Protein AF-A0A7S3MZL7-F1 (afdb_monomer_lite)

Sequence (105 aa):
KIQEMDCTTTEAAMQTFLNYEADSVNWSPTHNHNFDQRADPTAIGYKTWTQPRPNVLGADYKLEMIFPGLNPEQVFDVVSNLEERLKWESRWNNSRIIDKTEEYQ

pLDDT: mean 78.53, std 16.13, range [32.25, 95.0]

Secondary structure (DSSP, 8-state):
------TTHHHHHHHHHHHHHHTGGGPEEEEEESSSS-SSTTS-EEEEEEEEPTTSSSEEEEEEEE-TT--HHHHHHHHH-HHHHHTT-GGGTT-------TT--

Structure (mmCIF, N/CA/C/O backbone):
data_AF-A0A7S3MZL7-F1
#
_entry.id   AF-A0A7S3MZL7-F1
#
loop_
_atom_site.group_PDB
_atom_site.id
_atom_site.type_symbol
_atom_site.label_atom_id
_atom_site.label_alt_id
_atom_site.label_comp_id
_atom_site.label_asym_id
_atom_site.label_entity_id
_atom_site.label_seq_id
_atom_site.pdbx_PDB_ins_code
_atom_site.Cartn_x
_atom_site.Cartn_y
_atom_site.Cartn_z
_atom_site.occupancy
_atom_site.B_iso_or_equiv
_atom_site.auth_seq_id
_atom_site.auth_comp_id
_atom_site.auth_asym_id
_atom_site.auth_atom_id
_atom_site.pdbx_PDB_model_num
ATOM 1 N N . LYS A 1 1 ? 15.422 0.217 30.512 1.00 35.62 1 LYS A N 1
ATOM 2 C CA . LYS A 1 1 ? 15.595 1.524 29.837 1.00 35.62 1 LYS A CA 1
ATOM 3 C C . LYS A 1 1 ? 14.678 1.512 28.632 1.00 35.62 1 LYS A C 1
ATOM 5 O O . LYS A 1 1 ? 14.891 0.674 27.769 1.00 35.62 1 LYS A O 1
ATOM 10 N N . ILE A 1 2 ? 13.624 2.324 28.642 1.00 34.03 2 ILE A N 1
ATOM 11 C CA . ILE A 1 2 ? 12.822 2.556 27.439 1.00 34.03 2 ILE A CA 1
ATOM 12 C C . ILE A 1 2 ? 13.664 3.497 26.578 1.00 34.03 2 ILE A C 1
ATOM 14 O O . ILE A 1 2 ? 14.204 4.474 27.092 1.00 34.03 2 ILE A O 1
ATOM 18 N N . GLN A 1 3 ? 13.904 3.107 25.333 1.00 32.25 3 GLN A N 1
ATOM 19 C CA . GLN A 1 3 ? 14.615 3.931 24.367 1.00 32.25 3 GLN A CA 1
ATOM 20 C C . GLN A 1 3 ? 13.574 4.904 23.811 1.00 32.25 3 GLN A C 1
ATOM 22 O O . GLN A 1 3 ? 12.650 4.481 23.122 1.00 32.25 3 GLN A O 1
ATOM 27 N N . GLU A 1 4 ? 13.662 6.168 24.212 1.00 37.00 4 GLU A N 1
ATOM 28 C CA . GLU A 1 4 ? 12.829 7.235 23.661 1.00 37.00 4 GLU A CA 1
ATOM 29 C C . GLU A 1 4 ? 13.252 7.458 22.206 1.00 37.00 4 GLU A C 1
ATOM 31 O O . GLU A 1 4 ? 14.441 7.603 21.907 1.00 37.00 4 GLU A O 1
ATOM 36 N N . MET A 1 5 ? 12.285 7.374 21.294 1.00 37.44 5 MET A N 1
ATOM 37 C CA . MET A 1 5 ? 12.497 7.573 19.867 1.00 37.44 5 MET A CA 1
ATOM 38 C C . MET A 1 5 ? 12.147 9.028 19.554 1.00 37.44 5 MET A C 1
ATOM 40 O O . MET A 1 5 ? 11.011 9.447 19.747 1.00 37.44 5 MET A O 1
ATOM 44 N N . ASP A 1 6 ? 13.161 9.786 19.149 1.00 39.84 6 ASP A N 1
ATOM 45 C CA . ASP A 1 6 ? 13.117 11.233 18.946 1.00 39.84 6 ASP A CA 1
ATOM 46 C C . ASP A 1 6 ? 12.234 11.619 17.736 1.00 39.84 6 ASP A C 1
ATOM 48 O O . ASP A 1 6 ? 12.222 10.936 16.704 1.00 39.84 6 ASP A O 1
ATOM 52 N N . CYS A 1 7 ? 11.487 12.718 17.849 1.00 39.88 7 CYS A N 1
ATOM 53 C CA . CYS A 1 7 ? 10.450 13.142 16.894 1.00 39.88 7 CYS A CA 1
ATOM 54 C C . CYS A 1 7 ? 11.004 13.804 15.613 1.00 39.88 7 CYS A C 1
ATOM 56 O O . CYS A 1 7 ? 10.242 14.283 14.780 1.00 39.88 7 CYS A O 1
ATOM 58 N N . THR A 1 8 ? 12.321 13.763 15.384 1.00 41.38 8 THR A N 1
ATOM 59 C CA . THR A 1 8 ? 12.992 14.183 14.130 1.00 41.38 8 THR A CA 1
ATOM 60 C C . THR A 1 8 ? 12.704 13.259 12.932 1.00 41.38 8 THR A C 1
ATOM 62 O O . THR A 1 8 ? 13.268 13.409 11.848 1.00 41.38 8 THR A O 1
ATOM 65 N N . THR A 1 9 ? 11.822 12.277 13.114 1.00 56.16 9 THR A N 1
ATOM 66 C CA . THR A 1 9 ? 11.629 11.124 12.234 1.00 56.16 9 THR A CA 1
ATOM 67 C C . THR A 1 9 ? 10.535 11.309 11.183 1.00 56.16 9 THR A C 1
ATOM 69 O O . THR A 1 9 ? 10.624 10.662 10.145 1.00 56.16 9 THR A O 1
ATOM 72 N N . THR A 1 10 ? 9.553 12.200 11.366 1.00 63.16 10 THR A N 1
ATOM 73 C CA . THR A 1 10 ? 8.438 12.353 10.406 1.00 63.16 10 THR A CA 1
ATOM 74 C C . THR A 1 10 ? 8.874 13.016 9.099 1.00 63.16 10 THR A C 1
ATOM 76 O O . THR A 1 10 ? 8.616 12.478 8.025 1.00 63.16 10 THR A O 1
ATOM 79 N N . GLU A 1 11 ? 9.595 14.140 9.163 1.00 67.25 11 GLU A N 1
ATOM 80 C CA . GLU A 1 11 ? 10.123 14.816 7.967 1.00 67.25 11 GLU A CA 1
ATOM 81 C C . GLU A 1 11 ? 11.186 13.968 7.265 1.00 67.25 11 GLU A C 1
ATOM 83 O O . GLU A 1 11 ? 11.174 13.838 6.043 1.00 67.25 11 GLU A O 1
ATOM 88 N N . ALA A 1 12 ? 12.068 13.321 8.034 1.00 67.50 12 ALA A N 1
ATOM 89 C CA . ALA A 1 12 ? 13.068 12.408 7.493 1.00 67.50 12 ALA A CA 1
ATOM 90 C C . ALA A 1 12 ? 12.424 11.177 6.828 1.00 67.50 12 ALA A C 1
ATOM 92 O O . ALA A 1 12 ? 12.872 10.753 5.761 1.00 67.50 12 ALA A O 1
ATOM 93 N N . ALA A 1 13 ? 11.354 10.620 7.408 1.00 68.94 13 ALA A N 1
ATOM 94 C CA . ALA A 1 13 ? 10.589 9.527 6.810 1.00 68.94 13 ALA A CA 1
ATOM 95 C C . ALA A 1 13 ? 9.850 9.980 5.546 1.00 68.94 13 ALA A C 1
ATOM 97 O O . ALA A 1 13 ? 9.871 9.266 4.545 1.00 68.94 13 ALA A O 1
ATOM 98 N N . MET A 1 14 ? 9.261 11.179 5.557 1.00 74.50 14 MET A N 1
ATOM 99 C CA . MET A 1 14 ? 8.596 11.753 4.388 1.00 74.50 14 MET A CA 1
ATOM 100 C C . MET A 1 14 ? 9.593 12.018 3.257 1.00 74.50 14 MET A C 1
ATOM 102 O O . MET A 1 14 ? 9.356 11.612 2.123 1.00 74.50 14 MET A O 1
ATOM 106 N N . GLN A 1 15 ? 10.752 12.606 3.555 1.00 73.56 15 GLN A N 1
ATOM 107 C CA . GLN A 1 15 ? 11.808 12.818 2.567 1.00 73.56 15 GLN A CA 1
ATOM 108 C C . GLN A 1 15 ? 12.362 11.491 2.034 1.00 73.56 15 GLN A C 1
ATOM 110 O O . GLN A 1 15 ? 12.612 11.361 0.837 1.00 73.56 15 GLN A O 1
ATOM 115 N N . THR A 1 16 ? 12.514 10.487 2.902 1.00 72.38 16 THR A N 1
ATOM 116 C CA . THR A 1 16 ? 12.901 9.131 2.493 1.00 72.38 16 THR A CA 1
ATOM 117 C C . THR A 1 16 ? 11.878 8.557 1.516 1.00 72.38 16 THR A C 1
ATOM 119 O O . THR A 1 16 ? 12.262 8.083 0.451 1.00 72.38 16 THR A O 1
ATOM 122 N N . PHE A 1 17 ? 10.583 8.658 1.826 1.00 74.38 17 PHE A N 1
ATOM 123 C CA . PHE A 1 17 ? 9.504 8.216 0.943 1.00 74.38 17 PHE A CA 1
ATOM 124 C C . PHE A 1 17 ? 9.526 8.933 -0.418 1.00 74.38 17 PHE A C 1
ATOM 126 O O . PHE A 1 17 ? 9.451 8.277 -1.455 1.00 74.38 17 PHE A O 1
ATOM 133 N N . LEU A 1 18 ? 9.701 10.259 -0.436 1.00 77.69 18 LEU A N 1
ATOM 134 C CA . LEU A 1 18 ? 9.787 11.036 -1.679 1.00 77.69 18 LEU A CA 1
ATOM 135 C C . LEU A 1 18 ? 10.976 10.612 -2.552 1.00 77.69 18 LEU A C 1
ATOM 137 O O . LEU A 1 18 ? 10.849 10.533 -3.774 1.00 77.69 18 LEU A O 1
ATOM 141 N N . ASN A 1 19 ? 12.115 10.292 -1.935 1.00 74.56 19 ASN A N 1
ATOM 142 C CA . ASN A 1 19 ? 13.283 9.796 -2.659 1.00 74.56 19 ASN A CA 1
ATOM 143 C C . ASN A 1 19 ? 13.022 8.404 -3.272 1.00 74.56 19 ASN A C 1
ATOM 145 O O . ASN A 1 19 ? 13.431 8.158 -4.405 1.00 74.56 19 ASN A O 1
ATOM 149 N N . TYR A 1 20 ? 12.286 7.522 -2.579 1.00 73.44 20 TYR A N 1
ATOM 150 C CA . TYR A 1 20 ? 11.907 6.202 -3.110 1.00 73.44 20 TYR A CA 1
ATOM 151 C C . TYR A 1 20 ? 11.030 6.280 -4.366 1.00 73.44 20 TYR A C 1
ATOM 153 O O . TYR A 1 20 ? 11.188 5.454 -5.267 1.00 73.44 20 TYR A O 1
ATOM 161 N N . GLU A 1 21 ? 10.119 7.256 -4.441 1.00 69.44 21 GLU A N 1
ATOM 162 C CA . GLU A 1 21 ? 9.299 7.480 -5.640 1.00 69.44 21 GLU A CA 1
ATOM 163 C C . GLU A 1 21 ? 10.131 8.037 -6.809 1.00 69.44 21 GLU A C 1
ATOM 165 O O . GLU A 1 21 ? 9.923 7.646 -7.960 1.00 69.44 21 GLU A O 1
ATOM 170 N N . ALA A 1 22 ? 11.111 8.904 -6.531 1.00 62.41 22 ALA A N 1
ATOM 171 C CA . ALA A 1 22 ? 11.997 9.462 -7.554 1.00 62.41 22 ALA A CA 1
ATOM 172 C C . ALA A 1 22 ? 12.935 8.405 -8.179 1.00 62.41 22 ALA A C 1
ATOM 174 O O . ALA A 1 22 ? 13.179 8.436 -9.388 1.00 62.41 22 ALA A O 1
ATOM 175 N N . ASP A 1 23 ? 13.385 7.418 -7.398 1.00 63.75 23 ASP A N 1
ATOM 176 C CA . ASP A 1 23 ? 14.311 6.346 -7.809 1.00 63.75 23 ASP A CA 1
ATOM 177 C C . ASP A 1 23 ? 13.650 5.199 -8.613 1.00 63.75 23 ASP A C 1
ATOM 179 O O . ASP A 1 23 ? 14.121 4.056 -8.621 1.00 63.75 23 ASP A O 1
ATOM 183 N N . SER A 1 24 ? 12.579 5.500 -9.359 1.00 62.00 24 SER A N 1
ATOM 184 C CA . SER A 1 24 ? 11.785 4.560 -10.179 1.00 62.00 24 SER A CA 1
ATOM 185 C C . SER A 1 24 ? 12.594 3.613 -11.093 1.00 62.00 24 SER A C 1
ATOM 187 O O . SER A 1 24 ? 12.100 2.553 -11.476 1.00 62.00 24 SER A O 1
ATOM 189 N N . VAL A 1 25 ? 13.848 3.950 -11.412 1.00 64.38 25 VAL A N 1
ATOM 190 C CA . VAL A 1 25 ? 14.742 3.207 -12.317 1.00 64.38 25 VAL A CA 1
ATOM 191 C C . VAL A 1 25 ? 15.200 1.854 -11.746 1.00 64.38 25 VAL A C 1
ATOM 193 O O . VAL A 1 25 ? 15.503 0.944 -12.515 1.00 64.38 25 VAL A O 1
ATOM 196 N N . ASN A 1 26 ? 15.223 1.680 -10.420 1.00 75.88 26 ASN A N 1
ATOM 197 C CA . ASN A 1 26 ? 15.753 0.464 -9.779 1.00 75.88 26 ASN A CA 1
ATOM 198 C C . ASN A 1 26 ? 14.679 -0.565 -9.382 1.00 75.88 26 ASN A C 1
ATOM 200 O O . ASN A 1 26 ? 15.000 -1.629 -8.842 1.00 75.88 26 ASN A O 1
ATOM 204 N N . TRP A 1 27 ? 13.408 -0.276 -9.653 1.00 87.38 27 TRP A N 1
ATOM 205 C CA . TRP A 1 27 ? 12.294 -1.135 -9.274 1.00 87.38 27 TRP A CA 1
ATOM 206 C C . TRP A 1 27 ? 12.018 -2.201 -10.334 1.00 87.38 27 TRP A C 1
ATOM 208 O O . TRP A 1 27 ? 11.634 -1.903 -11.464 1.00 87.38 27 TRP A O 1
ATOM 218 N N . SER A 1 28 ? 12.146 -3.473 -9.955 1.00 90.25 28 SER A N 1
ATOM 219 C CA . SER A 1 28 ? 11.793 -4.598 -10.828 1.00 90.25 28 SER A CA 1
ATOM 220 C C . SER A 1 28 ? 10.354 -5.051 -10.562 1.00 90.25 28 SER A C 1
ATOM 222 O O . SER A 1 28 ? 10.046 -5.389 -9.415 1.00 90.25 28 SER A O 1
ATOM 224 N N . PRO A 1 29 ? 9.457 -5.080 -11.569 1.00 90.88 29 PRO A N 1
ATOM 225 C CA . PRO A 1 29 ? 8.097 -5.573 -11.380 1.00 90.88 29 PRO A CA 1
ATOM 226 C C . PRO A 1 29 ? 8.119 -7.070 -11.061 1.00 90.88 29 PRO A C 1
ATOM 228 O O . PRO A 1 29 ? 8.850 -7.838 -11.682 1.00 90.88 29 PRO A O 1
ATOM 231 N N . THR A 1 30 ? 7.300 -7.485 -10.098 1.00 94.06 30 THR A N 1
ATOM 232 C CA . THR A 1 30 ? 7.214 -8.882 -9.646 1.00 94.06 30 THR A CA 1
ATOM 233 C C . THR A 1 30 ? 5.857 -9.506 -9.929 1.00 94.06 30 THR A C 1
ATOM 235 O O . THR A 1 30 ? 5.802 -10.640 -10.394 1.00 94.06 30 THR A O 1
ATOM 238 N N . HIS A 1 31 ? 4.765 -8.775 -9.705 1.00 94.69 31 HIS A N 1
ATOM 239 C CA . HIS A 1 31 ? 3.411 -9.235 -10.010 1.00 94.69 31 HIS A CA 1
ATOM 240 C C . HIS A 1 31 ? 2.586 -8.096 -10.593 1.00 94.69 31 HIS A C 1
ATOM 242 O O . HIS A 1 31 ? 2.785 -6.930 -10.254 1.00 94.69 31 HIS A O 1
ATOM 248 N N . ASN A 1 32 ? 1.645 -8.448 -11.466 1.00 94.25 32 ASN A N 1
ATOM 249 C CA . ASN A 1 32 ? 0.722 -7.517 -12.094 1.00 94.25 32 ASN A CA 1
ATOM 250 C C . ASN A 1 32 ? -0.607 -8.224 -12.338 1.00 94.25 32 ASN A C 1
ATOM 252 O O . ASN A 1 32 ? -0.666 -9.205 -13.080 1.00 94.25 32 ASN A O 1
ATOM 256 N N . HIS A 1 33 ? -1.659 -7.743 -11.690 1.00 94.12 33 HIS A N 1
ATOM 257 C CA . HIS A 1 33 ? -2.992 -8.311 -11.783 1.00 94.12 33 HIS A CA 1
ATOM 258 C C . HIS A 1 33 ? -4.004 -7.182 -11.938 1.00 94.12 33 HIS A C 1
ATOM 260 O O . HIS A 1 33 ? -4.129 -6.349 -11.046 1.00 94.12 33 HIS A O 1
ATOM 266 N N . ASN A 1 34 ? -4.724 -7.145 -13.063 1.00 91.56 34 ASN A N 1
ATOM 267 C CA . ASN A 1 34 ? -5.738 -6.123 -13.358 1.00 91.56 34 ASN A CA 1
ATOM 268 C C . ASN A 1 34 ? -5.252 -4.666 -13.182 1.00 91.56 34 ASN A C 1
ATOM 270 O O . ASN A 1 34 ? -6.068 -3.783 -12.923 1.00 91.56 34 ASN A O 1
ATOM 274 N N . PHE A 1 35 ? -3.942 -4.404 -13.285 1.00 92.00 35 PHE A N 1
ATOM 275 C CA . PHE A 1 35 ? -3.366 -3.072 -13.074 1.00 92.00 35 PHE A CA 1
ATOM 276 C C . PHE A 1 35 ? -3.066 -2.376 -14.404 1.00 92.00 35 PHE A C 1
ATOM 278 O O . PHE A 1 35 ? -3.705 -1.376 -14.716 1.00 92.00 35 PHE A O 1
ATOM 285 N N . ASP A 1 36 ? -2.177 -2.943 -15.230 1.00 89.88 36 ASP A N 1
ATOM 286 C CA . ASP A 1 36 ? -1.858 -2.361 -16.549 1.00 89.88 36 ASP A CA 1
ATOM 287 C C . ASP A 1 36 ? -2.965 -2.633 -17.587 1.00 89.88 36 ASP A C 1
ATOM 289 O O . ASP A 1 36 ? -3.241 -1.804 -18.451 1.00 89.88 36 ASP A O 1
ATOM 293 N N . GLN A 1 37 ? -3.602 -3.806 -17.510 1.00 87.12 37 GLN A N 1
ATOM 294 C CA . GLN A 1 37 ? -4.700 -4.222 -18.387 1.00 87.12 37 GLN A CA 1
ATOM 295 C C . GLN A 1 37 ? -5.863 -4.691 -17.520 1.00 87.12 37 GLN A C 1
ATOM 297 O O . GLN A 1 37 ? -5.811 -5.763 -16.916 1.00 87.12 37 GLN A O 1
ATOM 302 N N . ARG A 1 38 ? -6.902 -3.862 -17.412 1.00 83.19 38 ARG A N 1
ATOM 303 C CA . ARG A 1 38 ? -8.066 -4.169 -16.578 1.00 83.19 38 ARG A CA 1
ATOM 304 C C . ARG A 1 38 ? -9.045 -5.058 -17.333 1.00 83.19 38 ARG A C 1
ATOM 306 O O . ARG A 1 38 ? -9.397 -4.747 -18.467 1.00 83.19 38 ARG A O 1
ATOM 313 N N . ALA A 1 39 ? -9.513 -6.117 -16.674 1.00 82.12 39 ALA A N 1
ATOM 314 C CA . ALA A 1 39 ? -10.617 -6.930 -17.177 1.00 82.12 39 ALA A CA 1
ATOM 315 C C . ALA A 1 39 ? -11.914 -6.104 -17.294 1.00 82.12 39 ALA A C 1
ATOM 317 O O . ALA A 1 39 ? -12.619 -6.209 -18.295 1.00 82.12 39 ALA A O 1
ATOM 318 N N . ASP A 1 40 ? -12.188 -5.238 -16.310 1.00 87.88 40 ASP A N 1
ATOM 319 C CA . ASP A 1 40 ? -13.308 -4.294 -16.310 1.00 87.88 40 ASP A CA 1
ATOM 320 C C . ASP A 1 40 ? -13.060 -3.109 -15.335 1.00 87.88 40 ASP A C 1
ATOM 322 O O . ASP A 1 40 ? -12.149 -3.171 -14.500 1.00 87.88 40 ASP A O 1
ATOM 326 N N . PRO A 1 41 ? -13.837 -2.005 -15.411 1.00 85.12 41 PRO A N 1
ATOM 327 C CA . PRO A 1 41 ? -13.623 -0.811 -14.584 1.00 85.12 41 PRO A CA 1
ATOM 328 C C . PRO A 1 41 ? -13.823 -0.997 -13.070 1.00 85.12 41 PRO A C 1
ATOM 330 O O . PRO A 1 41 ? -13.367 -0.158 -12.286 1.00 85.12 41 PRO A O 1
ATOM 333 N N . THR A 1 42 ? -14.505 -2.062 -12.656 1.00 88.12 42 THR A N 1
ATOM 334 C CA . THR A 1 42 ? -14.830 -2.378 -11.258 1.00 88.12 42 THR A CA 1
ATOM 335 C C . THR A 1 42 ? -13.885 -3.405 -10.639 1.00 88.12 42 THR A C 1
ATOM 337 O O . THR A 1 42 ? -13.947 -3.638 -9.434 1.00 88.12 42 THR A O 1
ATOM 340 N N . ALA A 1 43 ? -12.966 -3.977 -11.423 1.00 89.06 43 ALA A N 1
ATOM 341 C CA . ALA A 1 43 ? -11.961 -4.904 -10.924 1.00 89.06 43 ALA A CA 1
ATOM 342 C C . ALA A 1 43 ? -10.889 -4.192 -10.080 1.00 89.06 43 ALA A C 1
ATOM 344 O O . ALA A 1 43 ? -10.329 -3.167 -10.492 1.00 89.06 43 ALA A O 1
ATOM 345 N N . ILE A 1 44 ? -10.564 -4.774 -8.920 1.00 89.75 44 ILE A N 1
ATOM 346 C CA . ILE A 1 44 ? -9.389 -4.391 -8.128 1.00 89.75 44 ILE A CA 1
ATOM 347 C C . ILE A 1 44 ? -8.140 -4.739 -8.936 1.00 89.75 44 ILE A C 1
ATOM 349 O O . ILE A 1 44 ? -7.989 -5.872 -9.399 1.00 89.75 44 ILE A O 1
ATOM 353 N N . GLY A 1 45 ? -7.256 -3.758 -9.087 1.00 93.19 45 GLY A N 1
ATOM 354 C CA . GLY A 1 45 ? -5.958 -3.918 -9.731 1.00 93.19 45 GLY A CA 1
ATOM 355 C C . GLY A 1 45 ? -4.835 -3.803 -8.716 1.00 93.19 45 GLY A C 1
ATOM 356 O O . GLY A 1 45 ? -4.923 -2.982 -7.806 1.00 93.19 45 GLY A O 1
ATOM 357 N N . TYR A 1 46 ? -3.771 -4.584 -8.872 1.00 94.31 46 TYR A N 1
ATOM 358 C CA . TYR A 1 46 ? -2.542 -4.381 -8.119 1.00 94.31 46 TYR A CA 1
ATOM 359 C C . TYR A 1 46 ? -1.298 -4.709 -8.937 1.00 94.31 46 TYR A C 1
ATOM 361 O O . TYR A 1 46 ? -1.294 -5.589 -9.805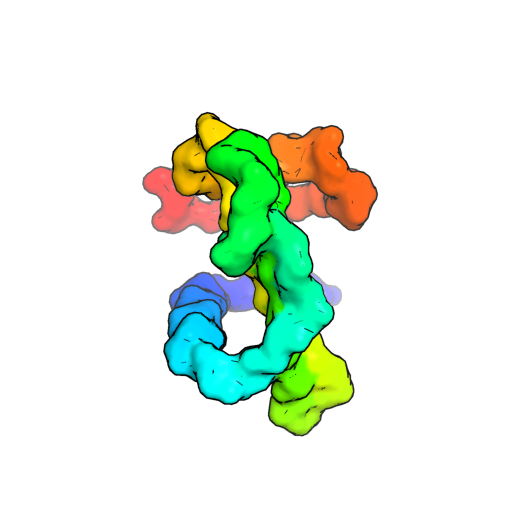 1.00 94.31 46 TYR A O 1
ATOM 369 N N . LYS A 1 47 ? -0.211 -4.018 -8.613 1.00 95.00 47 LYS A N 1
ATOM 370 C CA . LYS A 1 47 ? 1.113 -4.275 -9.162 1.00 95.00 47 LYS A CA 1
ATOM 371 C C . LYS A 1 47 ? 2.139 -4.154 -8.049 1.00 95.00 47 LYS A C 1
ATOM 373 O O . LYS A 1 47 ? 2.014 -3.302 -7.172 1.00 95.00 47 LYS A O 1
ATOM 378 N N . THR A 1 48 ? 3.107 -5.061 -8.038 1.00 94.81 48 THR A N 1
ATOM 379 C CA . THR A 1 48 ? 4.164 -5.092 -7.025 1.00 94.81 48 THR A CA 1
ATOM 380 C C . THR A 1 48 ? 5.529 -4.995 -7.668 1.00 94.81 48 THR A C 1
ATOM 382 O O . THR A 1 48 ? 5.761 -5.549 -8.745 1.00 94.81 48 THR A O 1
ATOM 385 N N . TRP A 1 49 ? 6.462 -4.364 -6.966 1.00 93.19 49 TRP A N 1
ATOM 386 C CA . TRP A 1 49 ? 7.855 -4.249 -7.370 1.00 93.19 49 TRP A CA 1
ATOM 387 C C . TRP A 1 49 ? 8.775 -4.557 -6.202 1.00 93.19 49 TRP A C 1
ATOM 389 O O . TRP A 1 49 ? 8.393 -4.430 -5.038 1.00 93.19 49 TRP A O 1
ATOM 399 N N . THR A 1 50 ? 9.996 -4.949 -6.536 1.00 92.38 50 THR A N 1
ATOM 400 C CA . THR A 1 50 ? 11.066 -5.181 -5.570 1.00 92.38 50 THR A CA 1
ATOM 401 C C . THR A 1 50 ? 12.327 -4.459 -5.991 1.00 92.38 50 THR A C 1
ATOM 403 O O . THR A 1 50 ? 12.659 -4.442 -7.180 1.00 92.38 50 THR A O 1
ATOM 406 N N . GLN A 1 51 ? 13.061 -3.950 -5.009 1.00 88.56 51 GLN A N 1
ATOM 407 C CA . GLN A 1 51 ? 14.393 -3.389 -5.187 1.00 88.56 51 GLN A CA 1
ATOM 408 C C . GLN A 1 51 ? 15.329 -3.981 -4.122 1.00 88.56 51 GLN A C 1
ATOM 410 O O . GLN A 1 51 ? 14.985 -3.969 -2.941 1.00 88.56 51 GLN A O 1
ATOM 415 N N . PRO A 1 52 ? 16.503 -4.523 -4.485 1.00 85.69 52 PRO A N 1
ATOM 416 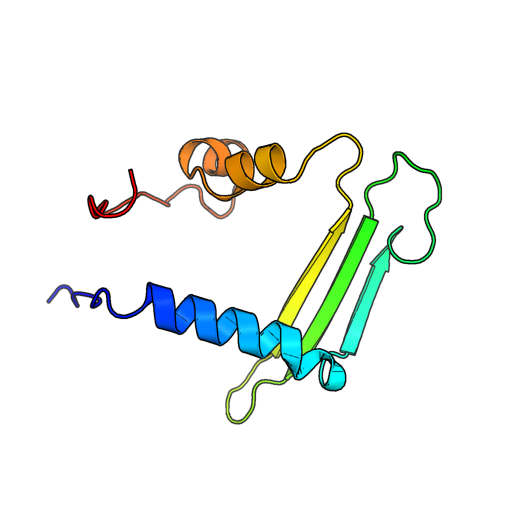C CA . PRO A 1 52 ? 17.472 -4.978 -3.493 1.00 85.69 52 PRO A CA 1
ATOM 417 C C . PRO A 1 52 ? 18.023 -3.790 -2.694 1.00 85.69 52 PRO A C 1
ATOM 419 O O . PRO A 1 52 ? 18.339 -2.745 -3.265 1.00 85.69 52 PRO A O 1
ATOM 422 N N . ARG A 1 53 ? 18.187 -3.957 -1.377 1.00 81.19 53 ARG A N 1
ATOM 423 C CA . ARG A 1 53 ? 18.760 -2.903 -0.529 1.00 81.19 53 ARG A CA 1
ATOM 424 C C . ARG A 1 53 ? 20.280 -2.841 -0.677 1.00 81.19 53 ARG A C 1
ATOM 426 O O . ARG A 1 53 ? 20.941 -3.869 -0.505 1.00 81.19 53 ARG A O 1
ATOM 433 N N . PRO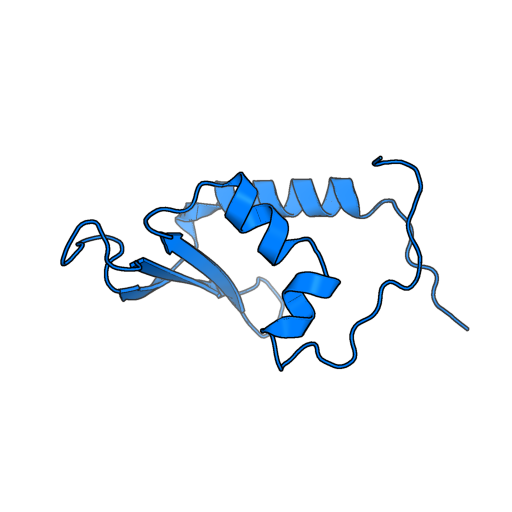 A 1 54 ? 20.873 -1.657 -0.920 1.00 78.69 54 PRO A N 1
ATOM 434 C CA . PRO A 1 54 ? 22.321 -1.514 -0.887 1.00 78.69 54 PRO A CA 1
ATOM 435 C C . PRO A 1 54 ? 22.848 -1.873 0.505 1.00 78.69 54 PRO A C 1
ATOM 437 O O . PRO A 1 54 ? 22.379 -1.344 1.510 1.00 78.69 54 PRO A O 1
ATOM 440 N N . ASN A 1 55 ? 23.853 -2.746 0.572 1.00 77.81 55 ASN A N 1
ATOM 441 C CA . ASN A 1 55 ? 24.597 -3.063 1.799 1.00 77.81 55 ASN A CA 1
ATOM 442 C C . ASN A 1 55 ? 23.793 -3.732 2.935 1.00 77.81 55 ASN A C 1
ATOM 444 O O . ASN A 1 55 ? 24.299 -3.833 4.052 1.00 77.81 55 ASN A O 1
ATOM 448 N N . VAL A 1 56 ? 22.575 -4.225 2.679 1.00 81.62 56 VAL A N 1
ATOM 449 C CA . VAL A 1 56 ? 21.756 -4.943 3.671 1.00 81.62 56 VAL A CA 1
ATOM 450 C C . VAL A 1 56 ? 21.138 -6.180 3.029 1.00 81.62 56 VAL A C 1
ATOM 452 O O . VAL A 1 56 ? 20.639 -6.121 1.910 1.00 81.62 56 VAL A O 1
ATOM 455 N N . LEU A 1 57 ? 21.120 -7.307 3.747 1.00 82.44 57 LEU A N 1
ATOM 456 C CA . LEU A 1 57 ? 20.387 -8.488 3.293 1.00 82.44 57 LEU A CA 1
ATOM 457 C C . LEU A 1 57 ? 18.879 -8.166 3.224 1.00 82.44 57 LEU A C 1
ATOM 459 O O . LEU A 1 57 ? 18.263 -7.757 4.214 1.00 82.44 57 LEU A O 1
ATOM 463 N N . GLY A 1 58 ? 18.279 -8.341 2.049 1.00 87.19 58 GLY A N 1
ATOM 464 C CA . GLY A 1 58 ? 16.846 -8.158 1.819 1.00 87.19 58 GLY A CA 1
ATOM 465 C C . GLY A 1 58 ? 16.529 -7.204 0.669 1.00 87.19 58 GLY A C 1
ATOM 466 O O . GLY A 1 58 ? 17.410 -6.771 -0.072 1.00 87.19 58 GLY A O 1
ATOM 467 N N . ALA A 1 59 ? 15.247 -6.892 0.530 1.00 86.94 59 ALA A N 1
ATOM 468 C CA . ALA A 1 59 ? 14.714 -6.040 -0.522 1.00 86.94 59 ALA A CA 1
ATOM 469 C C . ALA A 1 59 ? 13.632 -5.121 0.048 1.00 86.94 59 ALA A C 1
ATOM 471 O O . ALA A 1 59 ? 12.962 -5.487 1.018 1.00 86.94 59 ALA A O 1
ATOM 472 N N . ASP A 1 60 ? 13.472 -3.964 -0.578 1.00 86.50 60 ASP A N 1
ATOM 473 C CA . ASP A 1 60 ? 12.306 -3.111 -0.417 1.00 86.50 60 ASP A CA 1
ATOM 474 C C . ASP A 1 60 ? 11.216 -3.550 -1.392 1.00 86.50 60 ASP A C 1
ATOM 476 O O . ASP A 1 60 ? 11.489 -4.098 -2.466 1.00 86.50 60 ASP A O 1
ATOM 480 N N . TYR A 1 61 ? 9.968 -3.322 -0.993 1.00 88.25 61 TYR A N 1
ATOM 481 C CA . TYR A 1 61 ? 8.783 -3.729 -1.736 1.00 88.25 61 TYR A CA 1
ATOM 482 C C . TYR A 1 61 ? 7.895 -2.513 -1.967 1.00 88.25 61 TYR A C 1
ATOM 484 O O . TYR A 1 61 ? 7.616 -1.762 -1.033 1.00 88.25 61 TYR A O 1
ATOM 492 N N . LYS A 1 62 ? 7.406 -2.365 -3.197 1.00 89.31 62 LYS A N 1
ATOM 493 C CA . LYS A 1 62 ? 6.382 -1.387 -3.566 1.00 89.31 62 LYS A CA 1
ATOM 494 C C . LYS A 1 62 ? 5.124 -2.134 -3.982 1.00 89.31 62 LYS A C 1
ATOM 496 O O . LYS A 1 62 ? 5.207 -3.154 -4.668 1.00 89.31 62 LYS A O 1
ATOM 501 N N . LEU A 1 63 ? 3.970 -1.620 -3.575 1.00 90.44 63 LEU A N 1
ATOM 502 C CA . LEU A 1 63 ? 2.653 -2.095 -3.981 1.00 90.44 63 LEU A CA 1
ATOM 503 C C . LEU A 1 63 ? 1.836 -0.884 -4.424 1.00 90.44 63 LEU A C 1
ATOM 505 O O . LEU A 1 63 ? 1.646 0.047 -3.649 1.00 90.44 63 LEU A O 1
ATOM 509 N N . GLU A 1 64 ? 1.331 -0.926 -5.649 1.00 90.44 64 GLU A N 1
ATOM 510 C CA . GLU A 1 64 ? 0.351 0.031 -6.154 1.00 90.44 64 GLU A CA 1
ATOM 511 C C . GLU A 1 64 ? -0.965 -0.706 -6.368 1.00 90.44 64 GLU A C 1
ATOM 513 O O . GLU A 1 64 ? -0.984 -1.841 -6.855 1.00 90.44 64 GLU A O 1
ATOM 518 N N . MET A 1 65 ? -2.069 -0.071 -5.982 1.00 91.25 65 MET A N 1
ATOM 519 C CA . MET A 1 65 ? -3.399 -0.666 -6.043 1.00 91.25 65 MET A CA 1
ATOM 520 C C . MET A 1 65 ? -4.410 0.306 -6.633 1.00 91.25 65 MET A C 1
ATOM 522 O O . MET A 1 65 ? -4.346 1.512 -6.410 1.00 91.25 65 MET A O 1
ATOM 526 N N . ILE A 1 66 ? -5.383 -0.251 -7.344 1.00 89.06 66 ILE A N 1
ATOM 527 C CA . ILE A 1 66 ? -6.575 0.443 -7.814 1.00 89.06 66 ILE A CA 1
ATOM 528 C C . ILE A 1 66 ? -7.741 -0.065 -6.972 1.00 89.06 66 ILE A C 1
ATOM 530 O O . ILE A 1 66 ? -8.051 -1.257 -7.016 1.00 89.06 66 ILE A O 1
ATOM 534 N N . PHE A 1 67 ? -8.392 0.843 -6.242 1.00 88.81 67 PHE A N 1
ATOM 535 C CA . PHE A 1 67 ? -9.597 0.579 -5.455 1.00 88.81 67 PHE A CA 1
ATOM 536 C C . PHE A 1 67 ? -10.826 1.188 -6.149 1.00 88.81 67 PHE A C 1
ATOM 538 O O . PHE A 1 67 ? -11.068 2.390 -6.035 1.00 88.81 67 PHE A O 1
ATOM 545 N N . PRO A 1 68 ? -11.608 0.402 -6.906 1.00 89.19 68 PRO A N 1
ATOM 546 C CA . PRO A 1 68 ? -12.733 0.928 -7.669 1.00 89.19 68 PRO A CA 1
ATOM 547 C C . PRO A 1 68 ? -13.844 1.427 -6.746 1.00 89.19 68 PRO A C 1
ATOM 549 O O . PRO A 1 68 ? -14.232 0.741 -5.805 1.00 89.19 68 PRO A O 1
ATOM 552 N N . GLY A 1 69 ? -14.374 2.615 -7.037 1.00 88.00 69 GLY A N 1
ATOM 553 C CA . GLY A 1 69 ? -15.474 3.200 -6.268 1.00 88.00 69 GLY A CA 1
ATOM 554 C C . GLY A 1 69 ? -15.075 3.809 -4.921 1.00 88.00 69 GLY A C 1
ATOM 555 O O . GLY A 1 69 ? -15.956 4.312 -4.231 1.00 88.00 69 GLY A O 1
ATOM 556 N N . LEU A 1 70 ? -13.785 3.806 -4.567 1.00 86.94 70 LEU A N 1
ATOM 557 C CA . LEU A 1 70 ? -13.260 4.516 -3.402 1.00 86.94 70 LEU A CA 1
ATOM 558 C C . LEU A 1 70 ? -12.459 5.741 -3.843 1.00 86.94 70 LEU A C 1
ATOM 560 O O . LEU A 1 70 ? -11.713 5.689 -4.822 1.00 86.94 70 LEU A O 1
ATOM 564 N N . ASN A 1 71 ? -12.607 6.842 -3.112 1.00 89.31 71 ASN A N 1
ATOM 565 C CA . ASN A 1 71 ? -11.741 8.006 -3.268 1.00 89.31 71 ASN A CA 1
ATOM 566 C C . ASN A 1 71 ? -10.491 7.886 -2.358 1.00 89.31 71 ASN A C 1
ATOM 568 O O . ASN A 1 71 ? -10.469 7.050 -1.448 1.00 89.31 71 ASN A O 1
ATOM 572 N N . PRO A 1 72 ? -9.436 8.692 -2.588 1.00 84.62 72 PRO A N 1
ATOM 573 C CA . PRO A 1 72 ? -8.209 8.616 -1.794 1.00 84.62 72 PRO A CA 1
ATOM 574 C C . PRO A 1 72 ? -8.410 8.845 -0.290 1.00 84.62 72 PRO A C 1
ATOM 576 O O . PRO A 1 72 ? -7.740 8.191 0.504 1.00 84.62 72 PRO A O 1
ATOM 579 N N . GLU A 1 73 ? -9.338 9.720 0.106 1.00 87.88 73 GLU A N 1
ATOM 580 C CA . GLU A 1 73 ? -9.627 10.031 1.516 1.00 87.88 73 GLU A CA 1
ATOM 581 C C . GLU A 1 73 ? -10.195 8.811 2.250 1.00 87.88 73 GLU A C 1
ATOM 583 O O . GLU A 1 73 ? -9.699 8.431 3.304 1.00 87.88 73 GLU A O 1
ATOM 588 N N . GLN A 1 74 ? -11.152 8.108 1.640 1.00 87.38 74 GLN A N 1
ATOM 589 C CA . GLN A 1 74 ? -11.730 6.881 2.197 1.00 87.38 74 GLN A CA 1
ATOM 590 C C . GLN A 1 74 ? -10.680 5.781 2.382 1.00 87.38 74 GLN A C 1
ATOM 592 O O . GLN A 1 74 ? -10.712 5.043 3.367 1.00 87.38 74 GLN A O 1
ATOM 597 N N . VAL A 1 75 ? -9.747 5.653 1.433 1.00 86.69 75 VAL A N 1
ATOM 598 C CA . VAL A 1 75 ? -8.635 4.699 1.553 1.00 86.69 75 VAL A CA 1
ATOM 599 C C . VAL A 1 75 ? -7.693 5.132 2.674 1.00 86.69 75 VAL A C 1
ATOM 601 O O . VAL A 1 75 ? -7.288 4.301 3.488 1.00 86.69 75 VAL A O 1
ATOM 604 N N . PHE A 1 76 ? -7.362 6.421 2.740 1.00 84.81 76 PHE A N 1
ATOM 605 C CA . PHE A 1 76 ? -6.491 6.969 3.770 1.00 84.81 76 PHE A CA 1
ATOM 606 C C . PHE A 1 76 ? -7.058 6.749 5.175 1.00 84.81 76 PHE A C 1
ATOM 608 O O . PHE A 1 76 ? -6.329 6.273 6.044 1.00 84.81 76 PHE A O 1
ATOM 615 N N . ASP A 1 77 ? -8.348 6.999 5.392 1.00 83.81 77 ASP A N 1
ATOM 616 C CA . ASP A 1 77 ? -9.006 6.815 6.690 1.00 83.81 77 ASP A CA 1
ATOM 617 C C . ASP A 1 77 ? -8.907 5.366 7.181 1.00 83.81 77 ASP A C 1
ATOM 619 O O . ASP A 1 77 ? -8.515 5.110 8.320 1.00 83.81 77 ASP A O 1
ATOM 623 N N . VAL A 1 78 ? -9.184 4.394 6.305 1.00 84.75 78 VAL A N 1
ATOM 624 C CA . VAL A 1 78 ? -9.129 2.958 6.642 1.00 84.75 78 VAL A CA 1
ATOM 625 C C . VAL A 1 78 ? -7.698 2.487 6.931 1.00 84.75 78 VAL A C 1
ATOM 627 O O . VAL A 1 78 ? -7.490 1.543 7.700 1.00 84.75 78 VAL A O 1
ATOM 630 N N . VAL A 1 79 ? -6.698 3.112 6.304 1.00 83.06 79 VAL A N 1
ATOM 631 C CA . VAL A 1 79 ? -5.284 2.737 6.449 1.00 83.06 79 VAL A CA 1
ATOM 632 C C . VAL A 1 79 ? -4.627 3.416 7.653 1.00 83.06 79 VAL A C 1
ATOM 634 O O . VAL A 1 79 ? -3.813 2.768 8.315 1.00 83.06 79 VAL A O 1
ATOM 637 N N . SER A 1 80 ? -4.958 4.681 7.922 1.00 83.94 80 SER A N 1
ATOM 638 C CA . SER A 1 80 ? -4.335 5.526 8.951 1.00 83.94 80 SER A CA 1
ATOM 639 C C . SER A 1 80 ? -4.988 5.393 10.329 1.00 83.94 80 SER A C 1
ATOM 641 O O . SER A 1 80 ? -4.308 5.533 11.348 1.00 83.94 80 SER A O 1
ATOM 643 N N . ASN A 1 81 ? -6.283 5.068 10.391 1.00 86.50 81 ASN A N 1
ATOM 644 C CA . ASN A 1 81 ? -6.977 4.852 11.651 1.00 86.50 81 ASN A CA 1
ATOM 645 C C . ASN A 1 81 ? -6.686 3.444 12.193 1.00 86.50 81 ASN A C 1
ATOM 647 O O . ASN A 1 81 ? -7.166 2.441 11.659 1.00 86.50 81 ASN A O 1
ATOM 651 N N . LEU A 1 82 ? -5.925 3.364 13.291 1.00 84.75 82 LEU A N 1
ATOM 652 C CA . LEU A 1 82 ? -5.570 2.085 13.906 1.00 84.75 82 LEU A CA 1
ATOM 653 C C . LEU A 1 82 ? -6.805 1.271 14.323 1.00 84.75 82 LEU A C 1
ATOM 655 O O . LEU A 1 82 ? -6.814 0.061 14.125 1.00 84.75 82 LEU A O 1
ATOM 659 N N . GLU A 1 83 ? -7.843 1.897 14.876 1.00 85.38 83 GLU A N 1
ATOM 660 C CA . GLU A 1 83 ? -9.039 1.179 15.335 1.00 85.38 83 GLU A CA 1
ATOM 661 C C . GLU A 1 83 ? -9.785 0.525 14.170 1.00 85.38 83 GLU A C 1
ATOM 663 O O . GLU A 1 83 ? -10.177 -0.637 14.266 1.00 85.38 83 GLU A O 1
ATOM 668 N N . GLU A 1 84 ? -9.922 1.233 13.046 1.00 87.50 84 GLU A N 1
ATOM 669 C CA . GLU A 1 84 ? -10.493 0.663 11.821 1.00 87.50 84 GLU A CA 1
ATOM 670 C C . GLU A 1 84 ? -9.596 -0.432 11.243 1.00 87.50 84 GLU A C 1
ATOM 672 O O . GLU A 1 84 ? -10.085 -1.493 10.848 1.00 87.50 84 GLU A O 1
ATOM 677 N N . ARG A 1 85 ? -8.273 -0.227 11.256 1.00 87.50 85 ARG A N 1
ATOM 678 C CA . ARG A 1 85 ? -7.294 -1.201 10.765 1.00 87.50 85 ARG A CA 1
ATOM 679 C C . ARG A 1 85 ? -7.379 -2.531 11.514 1.00 87.50 85 ARG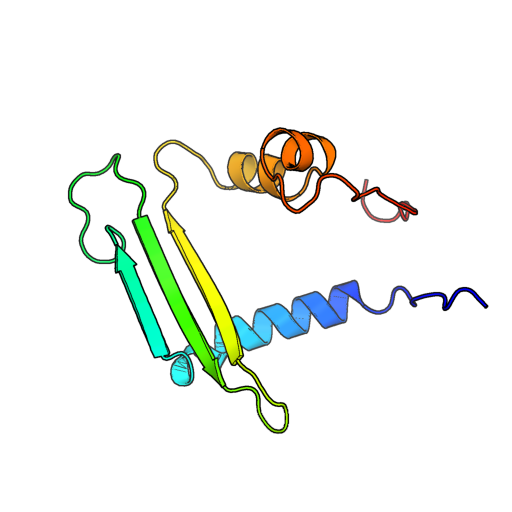 A C 1
ATOM 681 O O . ARG A 1 85 ? -7.366 -3.590 10.888 1.00 87.50 85 ARG A O 1
ATOM 688 N N . LEU A 1 86 ? -7.511 -2.482 12.840 1.00 88.38 86 LEU A N 1
ATOM 689 C CA . LEU A 1 86 ? -7.593 -3.665 13.703 1.00 88.38 86 LEU A CA 1
ATOM 690 C C . LEU A 1 86 ? -8.854 -4.512 13.470 1.00 88.38 86 LEU A C 1
ATOM 692 O O . LEU A 1 86 ? -8.859 -5.686 13.834 1.00 88.38 86 LEU A O 1
ATOM 696 N N . LYS A 1 87 ? -9.908 -3.970 12.842 1.00 88.75 87 LYS A N 1
ATOM 697 C CA . LYS A 1 87 ? -11.124 -4.742 12.523 1.00 88.75 87 LYS A CA 1
ATOM 698 C C . LYS A 1 87 ? -10.897 -5.785 11.429 1.00 88.75 87 LYS A C 1
ATOM 700 O O . LYS A 1 87 ? -11.619 -6.779 11.392 1.00 88.75 87 LYS A O 1
ATOM 705 N N . TRP A 1 88 ? -9.935 -5.562 10.533 1.00 87.00 88 TRP A N 1
ATOM 706 C CA . TRP A 1 88 ? -9.729 -6.410 9.354 1.00 87.00 88 TRP A CA 1
ATOM 707 C C . TRP A 1 88 ? -8.292 -6.926 9.183 1.00 87.00 88 TRP A C 1
ATOM 709 O O . TRP A 1 88 ? -8.088 -7.932 8.505 1.00 87.00 88 TRP A O 1
ATOM 719 N N . GLU A 1 89 ? -7.288 -6.295 9.798 1.00 89.94 89 GLU A N 1
ATOM 720 C CA . GLU A 1 89 ? -5.882 -6.701 9.692 1.00 89.94 89 GLU A CA 1
ATOM 721 C C . GLU A 1 89 ? -5.465 -7.622 10.850 1.00 89.94 89 GLU A C 1
ATOM 723 O O . GLU A 1 89 ? -4.958 -7.184 11.885 1.00 89.94 89 GLU A O 1
ATOM 728 N N . SER A 1 90 ? -5.618 -8.933 10.652 1.00 89.31 90 SER A N 1
ATOM 729 C CA . SER A 1 90 ? -5.351 -9.936 11.692 1.00 89.31 90 SER A CA 1
ATOM 730 C C . SER A 1 90 ? -3.899 -9.970 12.178 1.00 89.31 90 SER A C 1
ATOM 732 O O . SER A 1 90 ? -3.620 -10.458 13.274 1.00 89.31 90 SER A O 1
ATOM 734 N N . ARG A 1 91 ? -2.943 -9.483 11.375 1.00 88.12 91 ARG A N 1
ATOM 735 C CA . ARG A 1 91 ? -1.521 -9.460 11.755 1.00 88.12 91 ARG A CA 1
ATOM 736 C C . ARG A 1 91 ? -1.226 -8.420 12.836 1.00 88.12 91 ARG A C 1
ATOM 738 O O . ARG A 1 91 ? -0.168 -8.479 13.453 1.00 88.12 91 ARG A O 1
ATOM 745 N N . TRP A 1 92 ? -2.127 -7.459 13.039 1.00 84.31 92 TRP A N 1
ATOM 746 C CA . TRP A 1 92 ? -1.909 -6.293 13.893 1.00 84.31 92 TRP A CA 1
ATOM 747 C C . TRP A 1 92 ? -2.682 -6.368 15.214 1.00 84.31 92 TRP A C 1
ATOM 749 O O . TRP A 1 92 ? -2.635 -5.413 15.975 1.00 84.31 92 TRP A O 1
ATOM 759 N N . ASN A 1 93 ? -3.326 -7.494 15.544 1.00 81.31 93 ASN A N 1
ATOM 760 C CA . ASN A 1 93 ? -4.230 -7.647 16.700 1.00 81.31 93 ASN A CA 1
ATOM 761 C C . ASN A 1 93 ? -3.673 -7.211 18.07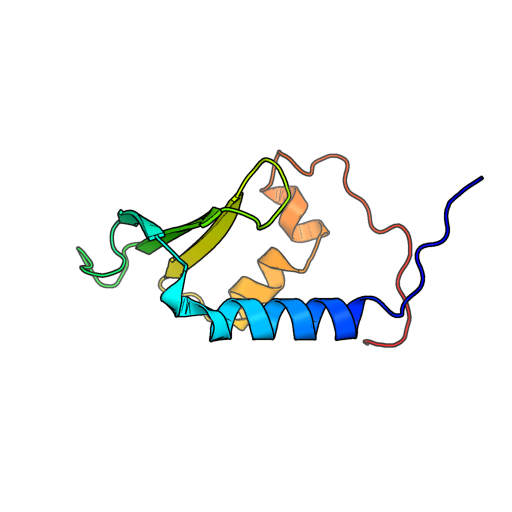7 1.00 81.31 93 ASN A C 1
ATOM 763 O O . ASN A 1 93 ? -4.449 -7.045 19.012 1.00 81.31 93 ASN A O 1
ATOM 767 N N . ASN A 1 94 ? -2.355 -7.031 18.221 1.00 82.31 94 ASN A N 1
ATOM 768 C CA . ASN A 1 94 ? -1.701 -6.588 19.459 1.00 82.31 94 ASN A CA 1
ATOM 769 C C . ASN A 1 94 ? -1.135 -5.153 19.384 1.00 82.31 94 ASN A C 1
ATOM 771 O O . ASN A 1 94 ? -0.375 -4.743 20.263 1.00 82.31 94 ASN A O 1
ATOM 775 N N . SER A 1 95 ? -1.459 -4.397 18.334 1.00 84.31 95 SER A N 1
ATOM 776 C CA . SER A 1 95 ? -1.007 -3.018 18.144 1.00 84.31 95 SER A CA 1
ATOM 777 C C . 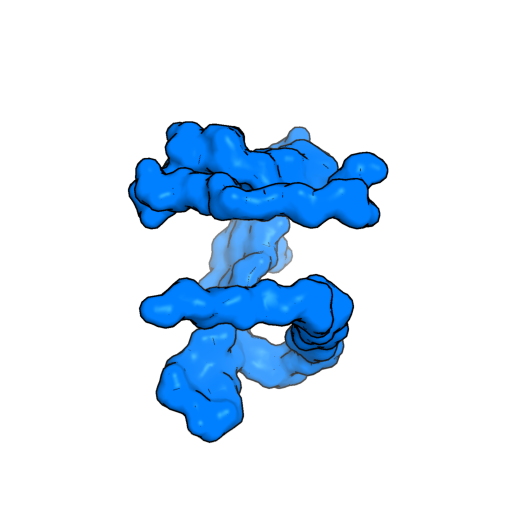SER A 1 95 ? -1.838 -2.045 18.979 1.00 84.31 95 SER A C 1
ATOM 779 O O . SER A 1 95 ? -3.050 -2.191 19.113 1.00 84.31 95 SER A O 1
ATOM 781 N N . ARG A 1 96 ? -1.185 -1.014 19.521 1.00 85.44 96 ARG A N 1
ATOM 782 C CA . ARG A 1 96 ? -1.835 0.096 20.228 1.00 85.44 96 ARG A CA 1
ATOM 783 C C . ARG A 1 96 ? -1.053 1.385 20.023 1.00 85.44 96 ARG A C 1
ATOM 785 O O . ARG A 1 96 ? 0.165 1.341 19.859 1.00 85.44 96 ARG A O 1
ATOM 792 N N . ILE A 1 97 ? -1.742 2.517 20.093 1.00 81.44 97 ILE A N 1
ATOM 793 C CA . ILE A 1 97 ? -1.095 3.830 20.141 1.00 81.44 97 ILE A CA 1
ATOM 794 C C . ILE A 1 97 ? -0.495 4.001 21.541 1.00 81.44 97 ILE A C 1
ATOM 796 O O . ILE A 1 97 ? -1.190 3.801 22.535 1.00 81.44 97 ILE A O 1
ATOM 800 N N . ILE A 1 98 ? 0.806 4.293 21.611 1.00 81.25 98 ILE A N 1
ATOM 801 C CA . ILE A 1 98 ? 1.529 4.470 22.880 1.00 81.25 98 ILE A CA 1
ATOM 802 C C . ILE A 1 98 ? 1.413 5.919 23.361 1.00 81.25 98 ILE A C 1
ATOM 804 O O . ILE A 1 98 ? 1.180 6.135 24.545 1.00 81.25 98 ILE A O 1
ATOM 808 N N . ASP A 1 99 ? 1.535 6.879 22.445 1.00 79.00 99 ASP A N 1
ATOM 809 C CA . ASP A 1 99 ? 1.422 8.314 22.707 1.00 79.00 99 ASP A CA 1
ATOM 810 C C . ASP A 1 99 ? 0.976 9.042 21.423 1.00 79.00 99 ASP A C 1
ATOM 812 O O . ASP A 1 99 ? 1.223 8.541 20.319 1.00 79.00 99 ASP A O 1
ATOM 816 N N . LYS A 1 100 ? 0.296 10.185 21.552 1.00 69.00 100 LYS A N 1
ATOM 817 C CA . LYS A 1 100 ? -0.086 11.063 20.433 1.00 69.00 100 LYS A CA 1
ATOM 818 C C . LYS A 1 100 ? 0.493 12.447 20.693 1.00 69.00 100 LYS A C 1
ATOM 820 O O . LYS A 1 100 ? 0.119 13.089 21.668 1.00 69.00 100 LYS A O 1
ATOM 825 N N . THR A 1 101 ? 1.358 12.925 19.808 1.00 67.75 101 THR A N 1
ATOM 826 C CA . THR A 1 101 ? 1.836 14.309 19.858 1.00 67.75 101 THR A CA 1
ATOM 827 C C . THR A 1 101 ? 0.741 15.253 19.349 1.00 67.75 101 THR A C 1
ATOM 829 O O . THR A 1 101 ? 0.078 14.970 18.353 1.00 67.75 101 THR A O 1
ATOM 832 N N . GLU A 1 102 ? 0.516 16.371 20.045 1.00 56.34 102 GLU A N 1
ATOM 833 C CA . GLU A 1 102 ? -0.577 17.323 19.761 1.00 56.34 102 GLU A CA 1
ATOM 834 C C . GLU A 1 102 ? -0.393 18.131 18.458 1.00 56.34 102 GLU A C 1
ATOM 836 O O . GLU A 1 102 ? -1.298 18.852 18.056 1.00 56.34 102 GLU A O 1
ATOM 841 N N . GLU A 1 103 ? 0.747 18.005 17.771 1.00 52.50 103 GLU A N 1
ATOM 842 C CA . GLU A 1 103 ? 1.131 18.854 16.627 1.00 52.50 103 GLU A CA 1
ATOM 843 C C . GLU A 1 103 ? 0.325 18.642 15.332 1.00 52.50 103 GLU A C 1
ATOM 845 O O . GLU A 1 103 ? 0.482 19.417 14.392 1.00 52.50 103 GLU A O 1
ATOM 850 N N . TYR A 1 104 ? -0.561 17.646 15.271 1.00 42.38 104 TYR A N 1
ATOM 851 C CA . TYR A 1 104 ? -1.406 17.377 14.102 1.00 42.38 104 TYR A CA 1
ATOM 852 C C . TYR A 1 104 ? -2.846 17.045 14.530 1.00 42.38 104 TYR A C 1
ATOM 854 O O . TYR A 1 104 ? -3.277 15.892 14.441 1.00 42.38 104 TYR A O 1
ATOM 862 N N . GLN A 1 105 ? -3.574 18.051 15.034 1.00 37.97 105 GLN A N 1
ATOM 863 C CA . GLN A 1 105 ? -5.045 18.048 15.101 1.00 37.97 105 GLN A CA 1
ATOM 864 C C . GLN A 1 105 ? -5.640 18.847 13.944 1.00 37.97 105 GLN A C 1
ATOM 866 O O . GLN A 1 105 ? -5.123 19.954 13.670 1.00 37.97 105 GLN A O 1
#

InterPro domains:
  IPR023393 START-like domain superfamily [G3DSA:3.30.530.20] (3-104)

Organism: NCBI:txid197538

Radius of gyration: 17.36 Å; chains: 1; bounding box: 40×29×48 Å

Foldseek 3Di:
DPDDDDPPVPVVVVVVVVVVVVPVVQWDKDDWDCAPPHPDLQDKTKTKTWGQDPPDPDIDMDMDIDHHPDDPVNVCCCVVDPVNVCVPPVVCVPDDDPDDDPPPD